Protein AF-A0A3M1UI31-F1 (afdb_monomer_lite)

pLDDT: mean 88.86, std 14.02, range [42.5, 98.12]

Secondary structure (DSSP, 8-state):
-EEE-SS-TT-EEE---HHHHHHHHHHHHHHHHHHHHHTTT--HHHHHHHHHHHHHHHHHHHS--------

Sequence (71 aa):
MRVPDQHDKRHKRVYLTHQGKCVQQALYACAHQTLEKACEGIEQQELNACRKVLIKMFHNLNTPEISFKRN

Radius of gyration: 20.23 Å; chains: 1; bounding box: 44×24×53 Å

Foldseek 3Di:
DWDADPVGNVDTDDDQDPVSVVVVVVVVVVVVVVVCVVCPPPDPVVVVVVVVVVVVVVCVVPPPPDPPPDD

Structure (mmCIF, N/CA/C/O backbone):
data_AF-A0A3M1UI31-F1
#
_entry.id   AF-A0A3M1UI31-F1
#
loop_
_atom_site.group_PDB
_atom_site.id
_atom_site.type_symbol
_atom_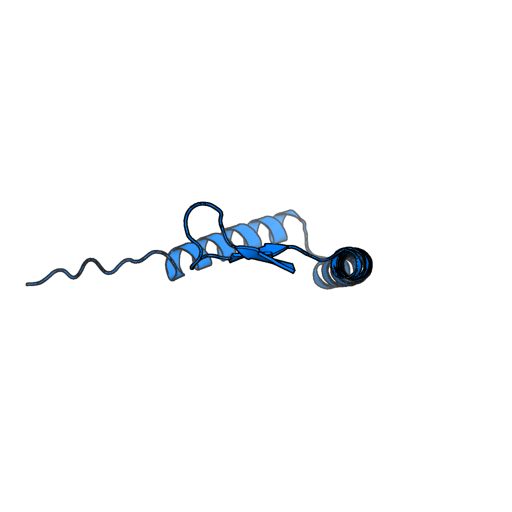site.label_atom_id
_atom_site.label_alt_id
_atom_site.label_comp_id
_atom_site.label_asym_id
_atom_site.label_entity_id
_atom_site.label_seq_id
_atom_site.pdbx_PDB_ins_code
_atom_site.Cartn_x
_atom_site.Cartn_y
_atom_site.Cartn_z
_atom_site.occupancy
_atom_site.B_iso_or_equiv
_atom_site.auth_seq_id
_atom_site.auth_comp_id
_atom_site.auth_asym_id
_atom_site.auth_atom_id
_atom_site.pdbx_PDB_model_num
ATOM 1 N N . MET A 1 1 ? 14.243 0.742 -14.529 1.00 82.06 1 MET A N 1
ATOM 2 C CA . MET A 1 1 ? 15.407 1.464 -15.089 1.00 82.06 1 MET A CA 1
ATOM 3 C C . MET A 1 1 ? 16.016 2.325 -13.996 1.00 82.06 1 MET A C 1
ATOM 5 O O . MET A 1 1 ? 15.265 2.947 -13.255 1.00 82.06 1 MET A O 1
ATOM 9 N N . ARG A 1 2 ? 17.345 2.334 -13.855 1.00 89.19 2 ARG A N 1
ATOM 10 C CA . ARG A 1 2 ? 18.048 3.212 -12.908 1.00 89.19 2 ARG A CA 1
ATOM 11 C C . ARG A 1 2 ? 18.828 4.245 -13.706 1.00 89.19 2 ARG A C 1
ATOM 13 O O . ARG A 1 2 ? 19.634 3.847 -14.540 1.00 89.19 2 ARG A O 1
ATOM 20 N N . VAL A 1 3 ? 18.582 5.525 -13.462 1.00 88.81 3 VAL A N 1
ATOM 21 C CA . VAL A 1 3 ? 19.250 6.633 -14.158 1.00 88.81 3 VAL A CA 1
ATOM 22 C C . VAL A 1 3 ? 20.088 7.399 -13.133 1.00 88.81 3 VAL A C 1
ATOM 24 O O . VAL A 1 3 ? 19.537 7.751 -12.088 1.00 88.81 3 VAL A O 1
ATOM 27 N N . PRO A 1 4 ? 21.399 7.614 -13.360 1.00 87.75 4 PRO A N 1
ATOM 28 C CA . PRO A 1 4 ? 22.219 8.442 -12.477 1.00 87.75 4 PRO A CA 1
ATOM 29 C C . PRO A 1 4 ? 21.614 9.835 -12.316 1.00 87.75 4 PRO A C 1
ATOM 31 O O . PRO A 1 4 ? 21.078 10.388 -13.279 1.00 87.75 4 PRO A O 1
ATOM 34 N N . ASP A 1 5 ? 21.689 10.398 -11.113 1.00 88.44 5 ASP A N 1
ATOM 35 C CA . ASP A 1 5 ? 21.345 11.803 -10.937 1.00 88.44 5 ASP A CA 1
ATOM 36 C C . ASP A 1 5 ? 22.351 12.700 -11.684 1.00 88.44 5 ASP A C 1
ATOM 38 O O . ASP A 1 5 ? 23.521 12.345 -11.851 1.00 88.44 5 ASP A O 1
ATOM 42 N N . GLN A 1 6 ? 21.878 13.846 -12.181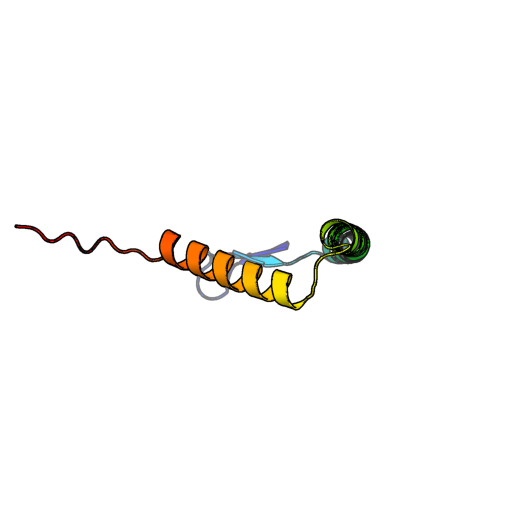 1.00 84.81 6 GLN A N 1
ATOM 43 C CA . GLN A 1 6 ? 22.698 14.764 -12.976 1.00 84.81 6 GLN A CA 1
ATOM 44 C C . GLN A 1 6 ? 23.745 15.502 -12.129 1.00 84.81 6 GLN A C 1
ATOM 46 O O . GLN A 1 6 ? 24.803 15.841 -12.652 1.00 84.81 6 GLN A O 1
ATOM 51 N N . HIS A 1 7 ? 23.474 15.717 -10.837 1.00 87.19 7 HIS A N 1
ATOM 52 C CA . HIS A 1 7 ? 24.346 16.472 -9.933 1.00 87.19 7 HIS A CA 1
ATOM 53 C C . HIS A 1 7 ? 25.232 15.555 -9.080 1.00 87.19 7 HIS A C 1
ATOM 55 O O . HIS A 1 7 ? 26.356 15.926 -8.754 1.00 87.19 7 HIS A O 1
ATOM 61 N N . ASP A 1 8 ? 24.772 14.338 -8.766 1.00 88.56 8 ASP A N 1
ATOM 62 C CA . ASP A 1 8 ? 25.568 13.340 -8.048 1.00 88.56 8 ASP A CA 1
ATOM 63 C C . ASP A 1 8 ? 25.366 11.919 -8.598 1.00 88.56 8 ASP A C 1
ATOM 65 O O . ASP A 1 8 ? 24.356 11.256 -8.362 1.00 88.56 8 ASP A O 1
ATOM 69 N N . LYS A 1 9 ? 26.397 11.395 -9.269 1.00 82.62 9 LYS A N 1
ATOM 70 C CA . LYS A 1 9 ? 26.386 10.058 -9.885 1.00 82.62 9 LYS A CA 1
ATOM 71 C C . LYS A 1 9 ? 26.346 8.902 -8.874 1.00 82.62 9 LYS A C 1
ATOM 73 O O . LYS A 1 9 ? 26.122 7.759 -9.285 1.00 82.62 9 LYS A O 1
ATOM 78 N N . ARG A 1 10 ? 26.566 9.161 -7.577 1.00 89.81 10 ARG A N 1
ATOM 79 C CA . ARG A 1 10 ? 26.379 8.172 -6.498 1.00 89.81 10 ARG A CA 1
ATOM 80 C C . ARG A 1 10 ? 24.897 7.885 -6.261 1.00 89.81 10 ARG A C 1
ATOM 82 O O . ARG A 1 10 ? 24.545 6.771 -5.877 1.00 89.81 10 ARG A O 1
ATOM 89 N N . HIS A 1 11 ? 24.033 8.849 -6.569 1.00 87.44 11 HIS A N 1
ATOM 90 C CA . HIS A 1 11 ? 22.588 8.714 -6.482 1.00 87.44 11 HIS A CA 1
ATOM 91 C C . HIS A 1 11 ? 21.999 8.231 -7.814 1.00 87.44 11 HIS A C 1
ATOM 93 O O . HIS A 1 11 ? 22.431 8.613 -8.903 1.00 87.44 11 HIS A O 1
ATOM 99 N N . LYS A 1 12 ? 20.993 7.353 -7.736 1.00 89.75 12 LYS A N 1
ATOM 100 C CA . LYS A 1 12 ? 20.291 6.813 -8.908 1.00 89.75 12 LYS A CA 1
ATOM 101 C C . LYS A 1 12 ? 18.791 6.935 -8.715 1.00 89.75 12 LYS A C 1
ATOM 103 O O . LYS A 1 12 ? 18.241 6.413 -7.750 1.00 89.75 12 LYS A O 1
ATOM 108 N N . ARG A 1 13 ? 18.122 7.556 -9.680 1.00 90.25 13 ARG A N 1
ATOM 109 C CA . ARG A 1 13 ? 16.663 7.612 -9.754 1.00 90.25 13 ARG A CA 1
ATOM 110 C C . ARG A 1 13 ? 16.137 6.294 -10.311 1.00 90.25 13 ARG A C 1
ATOM 112 O O . ARG A 1 13 ? 16.649 5.790 -11.316 1.00 90.25 13 ARG A O 1
ATOM 119 N N . VAL A 1 14 ? 15.136 5.720 -9.652 1.00 92.38 14 VAL A N 1
ATOM 120 C CA . VAL A 1 14 ? 14.523 4.447 -10.045 1.00 92.38 14 VAL A CA 1
ATOM 121 C C . VAL A 1 14 ? 13.192 4.727 -10.733 1.00 92.38 14 VAL A C 1
ATOM 123 O O . VAL A 1 14 ? 12.323 5.379 -10.167 1.00 92.38 14 VAL A O 1
ATOM 126 N N . TYR A 1 15 ? 13.031 4.210 -11.948 1.00 93.50 15 TYR A N 1
ATOM 127 C CA . TYR A 1 15 ? 11.815 4.341 -12.747 1.00 93.50 1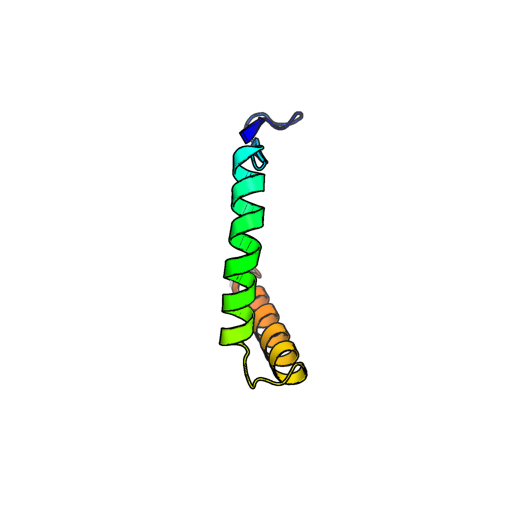5 TYR A CA 1
ATOM 128 C C . TYR A 1 15 ? 11.295 2.973 -13.170 1.00 93.50 15 TYR A C 1
ATOM 130 O O . TYR A 1 15 ? 12.079 2.059 -13.463 1.00 93.50 15 TYR A O 1
ATOM 138 N N . LEU A 1 16 ? 9.975 2.851 -13.288 1.00 94.81 16 LEU A N 1
ATOM 139 C CA . LEU A 1 16 ? 9.363 1.692 -13.928 1.00 94.81 16 LEU A CA 1
ATOM 140 C C . LEU A 1 16 ? 9.698 1.689 -15.422 1.00 94.81 16 LEU A C 1
ATOM 142 O O . LEU A 1 16 ? 9.630 2.718 -16.096 1.00 94.81 16 LEU A O 1
ATOM 146 N N . THR A 1 17 ? 10.081 0.521 -15.934 1.00 94.88 17 THR A N 1
ATOM 147 C CA . THR A 1 17 ? 10.210 0.295 -17.379 1.00 94.88 17 THR A CA 1
ATOM 148 C C . THR A 1 17 ? 8.824 0.235 -18.014 1.00 94.88 17 THR A C 1
ATOM 150 O O . THR A 1 17 ? 7.822 0.140 -17.308 1.00 94.88 17 THR A O 1
ATOM 153 N N . HIS A 1 18 ? 8.750 0.250 -19.345 1.00 93.62 18 HIS A N 1
ATOM 154 C CA . HIS A 1 18 ? 7.477 0.069 -20.042 1.00 93.62 18 HIS A CA 1
ATOM 155 C C . HIS A 1 18 ? 6.768 -1.227 -19.604 1.00 93.62 18 HIS A C 1
ATOM 157 O O . HIS A 1 18 ? 5.640 -1.173 -19.127 1.00 93.62 18 HIS A O 1
ATOM 163 N N . GLN A 1 19 ? 7.483 -2.357 -19.613 1.00 94.06 19 GLN A N 1
ATOM 164 C CA . GLN A 1 19 ? 6.976 -3.632 -19.093 1.00 94.06 19 GLN A CA 1
ATOM 165 C C . GLN A 1 19 ? 6.574 -3.545 -17.611 1.00 94.06 19 GLN A C 1
ATOM 167 O O . GLN A 1 19 ? 5.525 -4.052 -17.226 1.00 94.06 19 GLN A O 1
ATOM 172 N N . GLY A 1 20 ? 7.361 -2.851 -16.782 1.00 94.69 20 GLY A N 1
ATOM 173 C CA . GLY A 1 20 ? 7.033 -2.640 -15.370 1.00 94.69 20 GLY A CA 1
ATOM 174 C C . GLY A 1 20 ? 5.734 -1.856 -15.161 1.00 94.69 20 GLY A C 1
ATOM 175 O O . GLY A 1 20 ? 4.983 -2.171 -14.245 1.00 94.69 20 GLY A O 1
ATOM 176 N N . LYS A 1 21 ? 5.429 -0.881 -16.027 1.00 94.88 21 LYS A N 1
ATOM 177 C CA . LYS A 1 21 ? 4.151 -0.151 -16.000 1.00 94.88 21 LYS A CA 1
ATOM 178 C C . LYS A 1 21 ? 2.977 -1.051 -16.389 1.00 94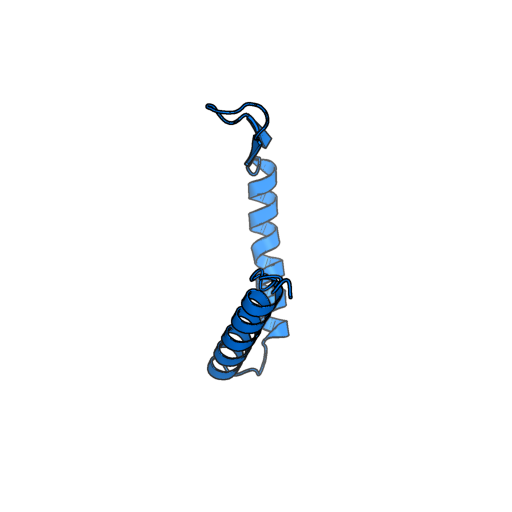.88 21 LYS A C 1
ATOM 180 O O . LYS A 1 21 ? 1.944 -0.991 -15.733 1.00 94.88 21 LYS A O 1
ATOM 185 N N . CYS A 1 22 ? 3.142 -1.908 -17.398 1.00 94.50 22 CYS A N 1
ATOM 186 C CA . CYS A 1 22 ? 2.111 -2.878 -17.781 1.00 94.50 22 CYS A CA 1
ATOM 187 C C . CYS A 1 22 ? 1.792 -3.844 -16.628 1.00 94.50 22 CYS A C 1
ATOM 189 O O . CYS A 1 22 ? 0.627 -4.075 -16.315 1.00 94.50 22 CYS A O 1
ATOM 191 N N . VAL A 1 23 ? 2.820 -4.352 -15.938 1.00 95.56 23 VAL A N 1
ATOM 192 C CA . VAL A 1 23 ? 2.631 -5.209 -14.754 1.00 95.56 23 VAL A CA 1
ATOM 193 C C . VAL A 1 23 ? 1.972 -4.438 -13.612 1.00 95.56 23 VAL A C 1
ATOM 195 O O . VAL A 1 23 ? 1.053 -4.955 -12.988 1.00 95.56 23 VAL A O 1
ATOM 198 N N . GLN A 1 24 ? 2.391 -3.195 -13.354 1.00 95.19 24 GLN A N 1
ATOM 199 C CA . GLN A 1 24 ? 1.785 -2.351 -12.322 1.00 95.19 24 GLN A CA 1
ATOM 200 C C . GLN A 1 24 ? 0.277 -2.169 -12.553 1.00 95.19 24 GLN A C 1
ATOM 202 O O . GLN A 1 24 ? -0.495 -2.275 -11.606 1.00 95.19 24 GLN A O 1
ATOM 207 N N . GLN A 1 25 ? -0.148 -1.931 -13.797 1.00 91.88 25 GLN A N 1
ATOM 208 C CA . GLN A 1 25 ? -1.565 -1.798 -14.149 1.00 91.88 25 GLN A CA 1
ATOM 209 C C . GLN A 1 25 ? -2.359 -3.073 -13.843 1.00 91.88 25 GLN A C 1
ATOM 211 O O . GLN A 1 25 ? -3.420 -2.993 -13.231 1.00 91.88 25 GLN A O 1
ATOM 216 N N . ALA A 1 26 ? -1.832 -4.247 -14.202 1.00 91.94 26 ALA A N 1
ATOM 217 C CA . ALA A 1 26 ? -2.469 -5.520 -13.866 1.00 91.94 26 ALA A CA 1
ATOM 218 C C . ALA A 1 26 ? -2.508 -5.764 -12.344 1.00 91.94 26 ALA A C 1
ATOM 220 O O . ALA A 1 26 ? -3.512 -6.228 -11.805 1.00 91.94 26 ALA A O 1
ATOM 221 N N . LEU A 1 27 ? -1.435 -5.400 -11.637 1.00 95.12 27 LEU A N 1
ATOM 222 C CA . LEU A 1 27 ? -1.333 -5.538 -10.186 1.00 95.12 27 LEU A CA 1
ATOM 223 C C . LEU A 1 27 ? -2.355 -4.659 -9.453 1.00 95.12 27 LEU A C 1
ATOM 225 O O . LEU A 1 27 ? -2.903 -5.094 -8.443 1.00 95.12 27 LEU A O 1
ATOM 229 N N . TYR A 1 28 ? -2.634 -3.453 -9.959 1.00 95.19 28 TYR A N 1
ATOM 230 C CA . TYR A 1 28 ? -3.603 -2.538 -9.351 1.00 95.19 28 TYR A CA 1
ATOM 231 C C . TYR A 1 28 ? -4.975 -3.185 -9.169 1.00 95.19 28 TYR A C 1
ATOM 233 O O . TYR A 1 28 ? -5.570 -3.021 -8.109 1.00 95.19 28 TYR A O 1
ATOM 241 N N . ALA A 1 29 ? -5.450 -3.958 -10.149 1.00 91.50 29 ALA A N 1
ATOM 242 C CA . ALA A 1 29 ? -6.736 -4.642 -10.047 1.00 91.50 29 ALA A CA 1
ATOM 243 C C . ALA A 1 29 ? -6.750 -5.664 -8.896 1.00 91.50 29 ALA A C 1
ATOM 245 O O . ALA A 1 29 ? -7.660 -5.657 -8.071 1.00 91.50 29 ALA A O 1
ATOM 246 N N . CYS A 1 30 ? -5.707 -6.492 -8.789 1.00 95.19 30 CYS A N 1
ATOM 247 C CA . CYS A 1 30 ? -5.575 -7.479 -7.712 1.00 95.19 30 CYS A CA 1
ATOM 248 C C . CYS A 1 30 ? -5.433 -6.814 -6.333 1.00 95.19 30 CYS A C 1
ATOM 250 O O . CYS A 1 30 ? -6.088 -7.213 -5.369 1.00 95.19 30 CYS A O 1
ATOM 252 N N . ALA A 1 31 ? -4.616 -5.761 -6.244 1.00 96.06 31 ALA A N 1
ATOM 253 C CA . ALA A 1 31 ? -4.424 -5.003 -5.014 1.00 96.06 31 ALA A CA 1
ATOM 254 C C . ALA A 1 31 ? -5.726 -4.332 -4.556 1.00 96.06 31 ALA A C 1
ATOM 256 O O . ALA A 1 31 ? -6.044 -4.381 -3.371 1.00 96.06 31 ALA A O 1
ATOM 257 N N . HIS A 1 32 ? -6.498 -3.764 -5.488 1.00 95.69 32 HIS A N 1
ATOM 258 C CA . HIS A 1 32 ? -7.786 -3.143 -5.188 1.00 95.69 32 HIS A CA 1
ATOM 259 C C . HIS A 1 32 ? -8.792 -4.161 -4.658 1.00 95.69 32 HIS A C 1
ATOM 261 O O . HIS A 1 32 ? -9.338 -3.966 -3.580 1.00 95.69 32 HIS A O 1
ATOM 267 N N . GLN A 1 33 ? -8.959 -5.291 -5.350 1.00 96.06 33 GLN A N 1
ATOM 268 C CA . GLN A 1 33 ? -9.853 -6.362 -4.899 1.00 96.06 33 GLN A CA 1
ATOM 269 C C . GLN A 1 33 ? -9.454 -6.912 -3.527 1.00 96.06 33 GLN A C 1
ATOM 271 O O . GLN A 1 33 ? -10.307 -7.249 -2.709 1.00 96.06 33 GLN A O 1
ATOM 276 N N . THR A 1 34 ? -8.151 -7.021 -3.268 1.00 97.12 34 THR A N 1
ATOM 277 C CA . THR A 1 34 ? -7.639 -7.460 -1.966 1.00 97.12 34 THR A CA 1
ATOM 278 C C . THR A 1 34 ? -7.972 -6.440 -0.879 1.00 97.12 34 THR A C 1
ATOM 280 O O . THR A 1 34 ? -8.397 -6.828 0.205 1.00 97.12 34 THR A O 1
ATOM 283 N N . LEU A 1 35 ? -7.815 -5.146 -1.173 1.00 95.94 35 LEU A N 1
ATOM 284 C CA . LEU A 1 35 ? -8.141 -4.063 -0.249 1.00 95.94 35 LEU A CA 1
ATOM 285 C C . LEU A 1 35 ? -9.641 -4.009 0.053 1.00 95.94 35 LEU A C 1
ATOM 287 O O . LEU A 1 35 ? -10.011 -3.930 1.217 1.00 95.94 35 LEU A O 1
ATOM 291 N N . GLU A 1 36 ? -10.493 -4.097 -0.969 1.00 95.38 36 GLU A N 1
ATOM 292 C CA . GLU A 1 36 ? -11.951 -4.107 -0.805 1.00 95.38 36 GLU A CA 1
ATOM 293 C C . GLU A 1 36 ? -1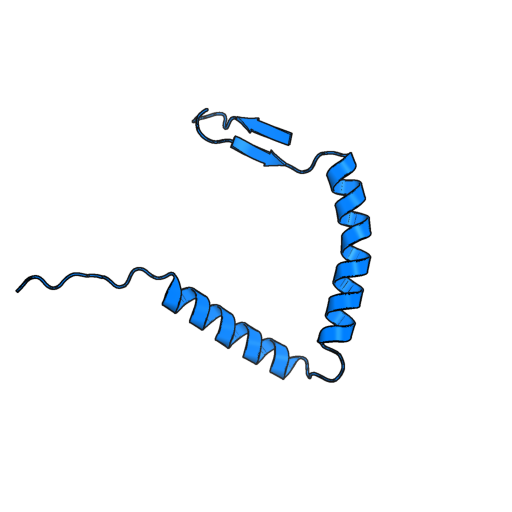2.396 -5.245 0.110 1.00 95.38 36 GLU A C 1
ATOM 295 O O . GLU A 1 36 ? -13.109 -5.003 1.077 1.00 95.38 36 GLU A O 1
ATOM 300 N N . LYS A 1 37 ? -11.906 -6.465 -0.137 1.00 97.25 37 LYS A N 1
ATOM 301 C CA . LYS A 1 37 ? -12.202 -7.628 0.712 1.00 97.25 37 LYS A CA 1
ATOM 302 C C . LYS A 1 37 ? -11.679 -7.460 2.135 1.00 97.25 37 LYS A C 1
ATOM 304 O O . LYS A 1 37 ? -12.359 -7.816 3.086 1.00 97.25 37 LYS A O 1
ATOM 309 N N . ALA A 1 38 ? -10.467 -6.932 2.295 1.00 96.69 38 ALA A N 1
ATOM 310 C CA . ALA A 1 38 ? -9.880 -6.721 3.616 1.00 96.69 38 ALA A CA 1
ATOM 311 C C . ALA A 1 38 ? -10.621 -5.648 4.432 1.00 96.69 38 ALA A C 1
ATOM 313 O O . ALA A 1 38 ? -10.584 -5.684 5.659 1.00 96.69 38 ALA A O 1
ATOM 314 N N . CYS A 1 39 ? -11.265 -4.692 3.760 1.00 96.56 39 CYS A N 1
ATOM 315 C CA . CYS A 1 39 ? -12.016 -3.603 4.379 1.00 96.56 39 CYS A CA 1
ATOM 316 C C . CYS A 1 39 ? -13.534 -3.844 4.414 1.00 96.56 39 CYS A C 1
ATOM 318 O O . CYS A 1 39 ? -14.273 -2.967 4.862 1.00 96.56 39 CYS A O 1
ATOM 320 N N . GLU A 1 40 ? -14.006 -4.998 3.942 1.00 97.19 40 GLU A N 1
ATOM 321 C CA . GLU A 1 40 ? -15.427 -5.324 3.883 1.00 97.19 40 GLU A CA 1
ATOM 322 C C . GLU A 1 40 ? -16.060 -5.279 5.282 1.00 97.19 40 GLU A C 1
ATOM 324 O O . GLU A 1 40 ? -15.550 -5.863 6.237 1.00 97.19 40 GLU A O 1
ATOM 329 N N . GLY A 1 41 ? -17.174 -4.553 5.405 1.00 97.38 41 GLY A N 1
ATOM 330 C CA . GLY A 1 41 ? -17.901 -4.398 6.668 1.00 97.38 41 GLY A CA 1
ATOM 331 C C . GLY A 1 41 ? -17.299 -3.392 7.656 1.00 97.38 41 GLY A C 1
ATOM 332 O O . GLY A 1 41 ? -17.846 -3.245 8.744 1.00 97.38 41 GLY A O 1
ATOM 333 N N . ILE A 1 42 ? -16.218 -2.690 7.297 1.00 97.06 42 ILE A N 1
ATOM 334 C CA . ILE A 1 42 ? -15.620 -1.642 8.135 1.00 97.06 42 ILE A CA 1
ATOM 335 C C . ILE A 1 42 ? -16.128 -0.276 7.685 1.00 97.06 42 ILE A C 1
ATOM 337 O O . ILE A 1 42 ? -16.068 0.064 6.499 1.00 97.06 42 ILE A O 1
ATOM 341 N N . GLU A 1 43 ? -16.585 0.551 8.623 1.00 97.31 43 GLU A N 1
ATOM 342 C CA . GLU A 1 43 ? -17.023 1.895 8.274 1.00 97.31 43 GLU A CA 1
ATOM 343 C C . GLU A 1 43 ? -15.839 2.782 7.865 1.00 97.31 43 GLU A C 1
ATOM 345 O O . GLU A 1 43 ? -14.747 2.760 8.445 1.00 97.31 43 GLU A O 1
ATOM 350 N N . GLN A 1 44 ? -16.067 3.665 6.890 1.00 94.31 44 GLN A N 1
ATOM 351 C CA . GLN A 1 44 ? -15.025 4.567 6.397 1.00 94.31 44 GLN A CA 1
ATOM 352 C C . GLN A 1 44 ? -14.451 5.468 7.507 1.00 94.31 44 GLN A C 1
ATOM 354 O O . GLN A 1 44 ? -13.271 5.833 7.475 1.00 94.31 44 GLN A O 1
ATOM 359 N N . GLN A 1 45 ? -15.266 5.833 8.500 1.00 96.81 45 GLN A N 1
ATOM 360 C CA . GLN A 1 45 ? -14.828 6.622 9.650 1.00 96.81 45 GLN A CA 1
ATOM 361 C C . GLN A 1 45 ? -13.827 5.856 10.527 1.00 96.81 45 GLN A C 1
ATOM 363 O O . GLN A 1 45 ? -12.830 6.442 10.960 1.00 96.81 45 GLN A O 1
ATOM 368 N N . GLU A 1 46 ? -14.044 4.560 10.742 1.00 97.56 46 GLU A N 1
ATOM 369 C CA . GLU A 1 46 ? -13.153 3.697 11.521 1.00 97.56 46 GLU A CA 1
ATOM 370 C C . GLU A 1 46 ? -11.815 3.501 10.805 1.00 97.56 46 GLU A C 1
ATOM 372 O O . GLU A 1 46 ? -10.755 3.683 11.410 1.00 97.56 46 GLU A O 1
ATOM 377 N N . LEU A 1 47 ? -11.844 3.257 9.488 1.00 97.31 47 LEU A N 1
ATOM 378 C CA . LEU A 1 47 ? -10.635 3.197 8.659 1.00 97.31 47 LEU A CA 1
ATOM 379 C C . LEU A 1 47 ? -9.831 4.500 8.741 1.00 97.31 47 LEU A C 1
ATOM 381 O O . LEU A 1 47 ? -8.606 4.483 8.895 1.00 97.31 47 LEU A O 1
ATOM 385 N N . ASN A 1 48 ? -10.513 5.646 8.696 1.00 97.19 48 ASN A N 1
ATOM 386 C CA . ASN A 1 48 ? -9.876 6.954 8.820 1.00 97.19 48 ASN A CA 1
ATOM 387 C C . ASN A 1 48 ? -9.251 7.169 10.207 1.00 97.19 48 ASN A C 1
ATOM 389 O O . ASN A 1 48 ? -8.157 7.733 10.304 1.00 97.19 48 ASN A O 1
ATOM 393 N N . ALA A 1 49 ? -9.920 6.734 11.276 1.00 97.69 49 ALA A N 1
ATOM 394 C CA . ALA A 1 49 ? -9.389 6.803 12.634 1.00 97.69 49 ALA A CA 1
ATOM 395 C C . ALA A 1 49 ? -8.156 5.901 12.798 1.00 97.69 49 ALA A C 1
ATOM 397 O O . ALA A 1 49 ? -7.110 6.371 13.252 1.00 97.69 49 ALA A O 1
ATOM 398 N N . CYS A 1 50 ? -8.239 4.651 12.337 1.00 97.25 50 CYS A N 1
ATOM 399 C CA . CYS A 1 50 ? -7.132 3.697 12.339 1.00 97.25 50 CYS A CA 1
ATOM 400 C C . CYS A 1 50 ? -5.913 4.254 11.587 1.00 97.25 50 CYS A C 1
ATOM 402 O O . CYS A 1 50 ? -4.811 4.322 12.136 1.00 97.25 50 CYS A O 1
ATOM 404 N N . ARG A 1 51 ? -6.120 4.782 10.372 1.00 96.94 51 ARG A N 1
ATOM 405 C CA . ARG A 1 51 ? -5.065 5.425 9.576 1.00 96.94 51 ARG A CA 1
ATOM 406 C C . ARG A 1 51 ? -4.368 6.551 10.342 1.00 96.94 51 ARG A C 1
ATOM 408 O O . ARG A 1 51 ? -3.141 6.627 10.325 1.00 96.94 51 ARG A O 1
ATOM 415 N N . LYS A 1 52 ? -5.124 7.423 11.018 1.00 98.00 52 LYS A N 1
ATOM 416 C CA . LYS A 1 52 ? -4.561 8.527 11.817 1.00 98.00 52 LYS A CA 1
ATOM 417 C C . LYS A 1 52 ? -3.674 8.013 12.953 1.00 98.00 52 LYS A C 1
ATOM 419 O O . LYS A 1 52 ? -2.586 8.550 13.158 1.00 98.00 52 LYS A O 1
ATOM 424 N N . VAL A 1 53 ? -4.119 6.978 13.667 1.00 98.12 53 VAL A N 1
ATOM 425 C CA . VAL A 1 53 ? -3.350 6.362 14.760 1.00 98.12 53 VAL A CA 1
ATOM 426 C C . VAL A 1 53 ? -2.056 5.746 14.229 1.00 98.12 53 VAL A C 1
ATOM 428 O O . VAL A 1 53 ? -0.984 6.060 14.744 1.00 98.12 53 VAL A O 1
ATOM 431 N N . LEU A 1 54 ? -2.130 4.953 13.156 1.00 97.81 54 LEU A N 1
ATOM 432 C CA . LEU A 1 54 ? -0.963 4.309 12.545 1.00 97.81 54 LEU A CA 1
ATOM 433 C C . LEU A 1 54 ? 0.076 5.325 12.051 1.00 97.81 54 LEU A C 1
ATOM 435 O O . LEU A 1 54 ? 1.269 5.147 12.289 1.00 97.81 54 LEU A O 1
ATOM 439 N N . ILE A 1 55 ? -0.361 6.426 11.427 1.00 96.50 55 ILE A N 1
ATOM 440 C CA . ILE A 1 55 ? 0.536 7.516 11.010 1.00 96.50 55 ILE A CA 1
ATOM 441 C C . ILE A 1 55 ? 1.234 8.142 12.224 1.00 96.50 55 ILE A C 1
ATOM 443 O O . ILE A 1 55 ? 2.440 8.378 12.188 1.00 96.50 55 ILE A O 1
ATOM 447 N N . LYS A 1 56 ? 0.505 8.384 13.320 1.00 96.75 56 LYS A N 1
ATOM 448 C CA . LYS A 1 56 ? 1.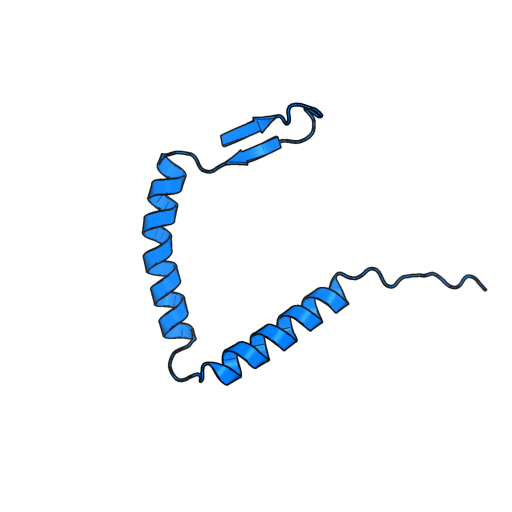093 8.937 14.547 1.00 96.75 56 LYS A CA 1
ATOM 449 C C . LYS A 1 56 ? 2.119 7.983 15.163 1.00 96.75 56 LYS A C 1
ATOM 451 O O . LYS A 1 56 ? 3.195 8.426 15.549 1.00 96.75 56 LYS A O 1
ATOM 456 N N . MET A 1 57 ? 1.821 6.684 15.209 1.00 96.81 57 MET A N 1
ATOM 457 C CA . MET A 1 57 ? 2.771 5.663 15.669 1.00 96.81 57 MET A CA 1
ATOM 458 C C . MET A 1 57 ? 4.030 5.645 14.800 1.00 96.81 57 MET A C 1
ATOM 460 O O . MET A 1 57 ? 5.137 5.659 15.332 1.00 96.81 57 MET A O 1
ATOM 464 N N . PHE A 1 58 ? 3.871 5.677 13.474 1.00 95.69 58 PHE A N 1
ATOM 465 C CA . PHE A 1 58 ? 4.993 5.742 12.542 1.00 95.69 58 PHE A CA 1
ATOM 466 C C . PHE A 1 58 ? 5.873 6.968 12.804 1.00 95.69 58 PHE A C 1
ATOM 468 O O . PHE A 1 58 ? 7.093 6.832 12.867 1.00 95.69 58 PHE A O 1
ATOM 475 N N . HIS A 1 59 ? 5.280 8.147 13.010 1.00 94.62 59 HIS A N 1
ATOM 476 C CA . HIS A 1 59 ? 6.047 9.342 13.353 1.00 94.62 59 HIS A CA 1
ATOM 477 C C . HIS A 1 59 ? 6.790 9.182 14.678 1.00 94.62 59 HIS A C 1
ATOM 479 O O . HIS A 1 59 ? 7.985 9.440 14.712 1.00 94.62 59 HIS A O 1
ATOM 485 N N . ASN A 1 60 ? 6.142 8.700 15.739 1.00 92.94 60 ASN A N 1
ATOM 486 C CA . ASN A 1 60 ? 6.802 8.509 17.034 1.00 92.94 60 ASN A CA 1
ATOM 487 C C . ASN A 1 60 ? 8.017 7.571 16.940 1.00 92.94 60 ASN A C 1
ATOM 489 O O . ASN A 1 60 ? 9.028 7.814 17.585 1.00 92.94 60 ASN A O 1
ATOM 493 N N . LEU A 1 61 ? 7.926 6.517 16.124 1.00 93.44 61 LEU A N 1
ATOM 494 C CA . LEU A 1 61 ? 9.000 5.534 15.950 1.00 93.44 61 LEU A CA 1
ATOM 495 C C . LEU A 1 61 ? 10.143 6.022 15.050 1.00 93.44 61 LEU A C 1
ATOM 497 O O . LEU A 1 61 ? 11.258 5.524 15.165 1.00 93.44 61 LEU A O 1
ATOM 501 N N . ASN A 1 62 ? 9.875 6.965 14.144 1.00 89.06 62 ASN A N 1
ATOM 502 C CA . ASN A 1 62 ? 10.859 7.470 13.179 1.00 89.06 62 ASN A CA 1
ATOM 503 C C . ASN A 1 62 ? 11.314 8.907 13.467 1.00 89.06 62 ASN A C 1
ATOM 505 O O . ASN A 1 62 ? 12.144 9.445 12.735 1.00 89.06 62 ASN A O 1
ATOM 509 N N . THR A 1 63 ? 10.791 9.537 14.519 1.00 78.69 63 THR A N 1
ATOM 510 C CA . THR A 1 63 ? 11.299 10.820 15.004 1.00 78.69 63 THR A CA 1
ATOM 511 C C . THR A 1 63 ? 12.491 10.531 15.916 1.00 78.69 63 THR A C 1
ATOM 513 O O . THR A 1 63 ? 12.331 9.810 16.901 1.00 78.69 63 THR A O 1
ATOM 516 N N . PRO A 1 64 ? 13.692 11.054 15.620 1.00 60.50 64 PRO A N 1
ATOM 517 C CA . PRO A 1 64 ? 14.853 10.857 16.473 1.00 60.50 64 PRO A CA 1
ATOM 518 C C . PRO A 1 64 ? 14.732 11.720 17.738 1.00 60.50 64 PRO A C 1
ATOM 520 O O . PRO A 1 64 ? 15.290 12.810 17.810 1.00 60.50 64 PRO A O 1
ATOM 523 N N . GLU A 1 65 ? 14.031 11.238 18.764 1.00 63.09 65 GLU A N 1
ATOM 524 C CA . GLU A 1 65 ? 14.213 11.744 20.128 1.00 63.09 65 GLU A CA 1
ATOM 525 C C . GLU A 1 65 ? 15.351 10.985 20.817 1.00 63.09 65 GLU A C 1
ATOM 527 O O . GLU A 1 65 ? 15.134 10.078 21.612 1.00 63.09 65 GLU A O 1
ATOM 532 N N . ILE A 1 66 ? 16.593 11.380 20.521 1.00 55.09 66 ILE A N 1
ATOM 533 C CA . ILE A 1 66 ? 17.724 11.145 21.427 1.00 55.09 66 ILE A CA 1
ATOM 534 C C . ILE A 1 66 ? 18.564 12.423 21.505 1.00 55.09 66 ILE A C 1
ATOM 536 O O . ILE A 1 66 ? 19.706 12.487 21.052 1.00 55.09 66 ILE A O 1
ATOM 540 N N . SER A 1 67 ? 18.005 13.460 22.126 1.00 48.19 67 SER A N 1
ATOM 541 C CA . SER A 1 67 ? 18.845 14.456 22.791 1.00 48.19 67 SER A CA 1
ATOM 542 C C . SER A 1 67 ? 19.377 13.815 24.068 1.00 48.19 67 SER A C 1
ATOM 544 O O . SER A 1 67 ? 18.734 13.850 25.115 1.00 48.19 67 SER A O 1
ATOM 546 N N . PHE A 1 68 ? 20.550 13.187 23.960 1.00 52.62 68 PHE A N 1
ATOM 547 C CA . PHE A 1 68 ? 21.400 12.829 25.092 1.00 52.62 68 PHE A CA 1
ATOM 548 C C . PHE A 1 68 ? 21.549 14.059 26.006 1.00 52.62 68 PHE A C 1
ATOM 550 O O . PHE A 1 68 ? 22.328 14.966 25.711 1.00 52.62 68 PHE A O 1
ATOM 557 N N . LYS A 1 69 ? 20.833 14.099 27.135 1.00 46.84 69 LYS A N 1
ATOM 558 C CA . LYS A 1 69 ? 21.251 14.930 28.266 1.00 46.84 69 LYS A CA 1
ATOM 559 C C . LYS A 1 69 ? 22.483 14.260 28.870 1.00 46.84 69 LYS A C 1
ATOM 561 O O . LYS A 1 69 ? 22.363 13.283 29.603 1.00 46.84 69 LYS A O 1
ATOM 566 N N . ARG A 1 70 ? 23.669 14.745 28.495 1.00 42.50 70 ARG A N 1
ATOM 567 C CA . ARG A 1 70 ? 24.895 14.508 29.263 1.00 42.50 70 ARG A CA 1
ATOM 568 C C . ARG A 1 70 ? 24.749 15.266 30.584 1.00 42.50 70 ARG A C 1
ATOM 570 O O . ARG A 1 70 ? 24.627 16.489 30.556 1.00 42.50 70 ARG A O 1
ATOM 577 N N . ASN A 1 71 ? 24.687 14.518 31.684 1.00 45.31 71 ASN A N 1
ATOM 578 C CA . ASN A 1 71 ? 25.099 15.009 32.999 1.00 45.31 71 ASN A CA 1
ATOM 579 C C . ASN A 1 71 ? 26.622 15.155 33.026 1.00 45.31 71 ASN A C 1
ATOM 581 O O . ASN A 1 71 ? 27.286 14.363 32.313 1.00 45.31 71 ASN A O 1
#